Protein AF-A0A1Y2FV37-F1 (afdb_monomer_lite)

Structure (mmCIF, N/CA/C/O backbone):
data_AF-A0A1Y2FV37-F1
#
_entry.id   AF-A0A1Y2FV37-F1
#
loop_
_atom_site.group_PDB
_atom_site.id
_atom_site.type_symbol
_atom_site.label_atom_id
_atom_site.label_alt_id
_atom_site.label_comp_id
_atom_site.label_asym_id
_atom_site.label_entity_id
_atom_site.label_seq_id
_atom_site.pdbx_PDB_ins_code
_atom_site.Cartn_x
_atom_site.Cartn_y
_atom_site.Cartn_z
_atom_site.occupancy
_atom_site.B_iso_or_equiv
_atom_site.auth_seq_id
_atom_site.auth_comp_id
_atom_site.auth_asym_id
_atom_site.auth_atom_id
_atom_site.pdbx_PDB_model_num
ATOM 1 N N . PRO A 1 1 ? -18.369 5.354 -6.904 1.00 41.50 1 PRO A N 1
ATOM 2 C CA . PRO A 1 1 ? -16.961 5.101 -7.298 1.00 41.50 1 PRO A CA 1
ATOM 3 C C . PRO A 1 1 ? -16.175 6.421 -7.321 1.00 41.50 1 PRO A C 1
ATOM 5 O O . PRO A 1 1 ? -16.495 7.297 -8.111 1.00 41.50 1 PRO A O 1
ATOM 8 N N . THR A 1 2 ? -15.204 6.597 -6.424 1.00 39.50 2 THR A N 1
ATOM 9 C CA . THR A 1 2 ? -14.431 7.843 -6.209 1.00 39.50 2 THR A CA 1
ATOM 10 C C . THR A 1 2 ? -13.476 8.224 -7.351 1.00 39.50 2 THR A C 1
ATOM 12 O O . THR A 1 2 ? -12.748 9.200 -7.228 1.00 39.50 2 THR A O 1
ATOM 15 N N . GLY A 1 3 ? -13.470 7.491 -8.471 1.00 51.66 3 GLY A N 1
ATOM 16 C CA . GLY A 1 3 ? -12.595 7.769 -9.618 1.00 51.66 3 GLY A CA 1
ATOM 17 C C . GLY A 1 3 ? -11.120 7.422 -9.386 1.00 51.66 3 GLY A C 1
ATOM 18 O O . GLY A 1 3 ? -10.282 7.730 -10.227 1.00 51.66 3 GLY A O 1
ATOM 19 N N . GLU A 1 4 ? -10.800 6.776 -8.264 1.00 72.88 4 GLU A N 1
ATOM 20 C CA . GLU A 1 4 ? -9.465 6.267 -7.968 1.00 72.88 4 GLU A CA 1
ATOM 21 C C . GLU A 1 4 ? -9.354 4.817 -8.450 1.00 72.88 4 GLU A C 1
ATOM 23 O O . GLU A 1 4 ? -10.168 3.966 -8.088 1.00 72.88 4 GLU A O 1
ATOM 28 N N . TYR A 1 5 ? -8.351 4.544 -9.282 1.00 84.75 5 TYR A N 1
ATOM 29 C CA . TYR A 1 5 ? -8.081 3.221 -9.843 1.00 84.75 5 TYR A CA 1
ATOM 30 C C . TYR A 1 5 ? -6.769 2.674 -9.273 1.00 84.75 5 TYR A C 1
ATOM 32 O O . TYR A 1 5 ? -5.868 3.437 -8.922 1.00 84.75 5 TYR A O 1
ATOM 40 N N . VAL A 1 6 ? -6.670 1.347 -9.192 1.00 90.56 6 VAL A N 1
ATOM 41 C CA . VAL A 1 6 ? -5.433 0.620 -8.880 1.00 90.56 6 VAL A CA 1
ATOM 42 C C . VAL A 1 6 ? -4.873 0.103 -10.200 1.00 90.56 6 VAL A C 1
ATOM 44 O O . VAL A 1 6 ? -5.543 -0.662 -10.897 1.00 90.56 6 VAL A O 1
ATOM 47 N N . SER A 1 7 ? -3.662 0.524 -10.553 1.00 91.94 7 SER A N 1
ATOM 48 C CA . SER A 1 7 ? -3.034 0.157 -11.824 1.00 91.94 7 SER A CA 1
ATOM 49 C C . SER A 1 7 ? -2.270 -1.162 -11.722 1.00 91.94 7 SER A C 1
ATOM 51 O O . SER A 1 7 ? -1.353 -1.292 -10.914 1.00 91.94 7 SER A O 1
ATOM 53 N N . CYS A 1 8 ? -2.598 -2.121 -12.592 1.00 93.25 8 CYS A N 1
ATOM 54 C CA . CYS A 1 8 ? -1.794 -3.322 -12.824 1.00 93.25 8 CYS A CA 1
ATOM 55 C C . CYS A 1 8 ? -0.886 -3.095 -14.035 1.00 93.25 8 CYS A C 1
ATOM 57 O O . CYS A 1 8 ? -1.376 -2.871 -15.144 1.00 93.25 8 CYS A O 1
ATOM 59 N N . VAL A 1 9 ? 0.433 -3.119 -13.830 1.00 94.44 9 VAL A N 1
ATOM 60 C CA . VAL A 1 9 ? 1.399 -2.719 -14.861 1.00 94.44 9 VAL A CA 1
ATOM 61 C C . VAL A 1 9 ? 2.213 -3.917 -15.328 1.00 94.44 9 VAL A C 1
ATOM 63 O O . VAL A 1 9 ? 2.993 -4.486 -14.567 1.00 94.44 9 VAL A O 1
ATOM 66 N N . LEU A 1 10 ? 2.060 -4.290 -16.598 1.00 95.31 10 LEU A N 1
ATOM 67 C CA . LEU A 1 10 ? 2.883 -5.318 -17.230 1.00 95.31 10 LEU A CA 1
ATOM 68 C C . LEU A 1 10 ? 4.195 -4.700 -17.732 1.00 95.31 10 LEU A C 1
ATOM 70 O O . LEU A 1 10 ? 4.188 -3.823 -18.594 1.00 95.31 10 LEU A O 1
ATOM 74 N N . TRP A 1 11 ? 5.327 -5.178 -17.219 1.00 94.44 11 TRP A N 1
ATOM 75 C CA . TRP A 1 11 ? 6.660 -4.733 -17.624 1.00 94.44 11 TRP A CA 1
ATOM 76 C C . TRP A 1 11 ? 7.632 -5.912 -17.625 1.00 94.44 11 TRP A C 1
ATOM 78 O O . TRP A 1 11 ? 7.667 -6.681 -16.671 1.00 94.44 11 TRP A O 1
ATOM 88 N N . ARG A 1 12 ? 8.413 -6.085 -18.703 1.00 91.38 12 ARG A N 1
ATOM 89 C CA . ARG A 1 12 ? 9.360 -7.213 -18.871 1.00 91.38 12 ARG A CA 1
ATOM 90 C C . ARG A 1 12 ? 8.741 -8.586 -18.540 1.00 91.38 12 ARG A C 1
ATOM 92 O O . ARG A 1 12 ? 9.364 -9.413 -17.885 1.00 91.38 12 ARG A O 1
ATOM 99 N N . ASN A 1 13 ? 7.510 -8.809 -19.007 1.00 92.69 13 ASN A N 1
ATOM 100 C CA . ASN A 1 13 ? 6.735 -10.037 -18.797 1.00 92.69 13 ASN A CA 1
ATOM 101 C C . ASN A 1 13 ? 6.390 -10.359 -17.324 1.00 92.69 13 ASN A C 1
ATOM 103 O O . ASN A 1 13 ? 6.078 -11.501 -16.998 1.00 92.69 13 ASN A O 1
ATOM 107 N N . LEU A 1 14 ? 6.428 -9.359 -16.438 1.00 94.75 14 LEU A N 1
ATOM 108 C CA . LEU A 1 14 ? 6.002 -9.465 -15.042 1.00 94.75 14 LEU A CA 1
ATOM 109 C C . LEU A 1 14 ? 4.974 -8.379 -14.707 1.00 94.75 14 LEU A C 1
ATOM 111 O O . LEU A 1 14 ? 5.058 -7.244 -15.188 1.00 94.75 14 LEU A O 1
ATOM 115 N N . PHE A 1 15 ? 4.007 -8.724 -13.860 1.00 96.44 15 PHE A N 1
ATOM 116 C CA . PHE A 1 15 ? 3.021 -7.775 -13.348 1.00 96.44 15 PHE A CA 1
ATOM 117 C C . PHE A 1 15 ? 3.551 -7.054 -12.116 1.00 96.44 15 PHE A C 1
ATOM 119 O O . PHE A 1 15 ? 4.073 -7.675 -11.189 1.00 96.44 15 PHE A O 1
ATOM 126 N N . HIS A 1 16 ? 3.372 -5.740 -12.106 1.00 96.31 16 HIS A N 1
ATOM 127 C CA . HIS A 1 16 ? 3.869 -4.844 -11.081 1.00 96.31 16 HIS A CA 1
ATOM 128 C C . HIS A 1 16 ? 2.742 -3.998 -10.493 1.00 96.31 16 HIS A C 1
ATOM 130 O O . HIS A 1 16 ? 1.771 -3.663 -11.176 1.00 96.31 16 HIS A O 1
ATOM 136 N N . ILE A 1 17 ? 2.925 -3.615 -9.233 1.00 96.50 17 ILE A N 1
ATOM 137 C CA . ILE A 1 17 ? 2.080 -2.679 -8.500 1.00 96.50 17 ILE A CA 1
ATOM 138 C C . ILE A 1 17 ? 2.957 -1.637 -7.801 1.00 96.50 17 ILE A C 1
ATOM 140 O O . ILE A 1 17 ? 4.041 -1.934 -7.286 1.00 96.50 17 ILE A O 1
ATOM 144 N N . THR A 1 18 ? 2.509 -0.384 -7.801 1.00 95.38 18 THR A N 1
ATOM 145 C CA . THR A 1 18 ? 3.228 0.693 -7.114 1.00 95.38 18 THR A CA 1
ATOM 146 C C . THR A 1 18 ? 2.883 0.724 -5.630 1.00 95.38 18 THR A C 1
ATOM 148 O O . THR A 1 18 ? 1.781 0.362 -5.225 1.00 95.38 18 THR A O 1
ATOM 151 N N . GLY A 1 19 ? 3.798 1.231 -4.799 1.00 94.00 19 GLY A N 1
ATOM 152 C CA . GLY A 1 19 ? 3.498 1.458 -3.381 1.00 94.00 19 GLY A CA 1
ATOM 153 C C . GLY A 1 19 ? 2.276 2.363 -3.169 1.00 94.00 19 GLY A C 1
ATOM 154 O O . GLY A 1 19 ? 1.488 2.131 -2.258 1.00 94.00 19 GLY A O 1
ATOM 155 N N . THR A 1 20 ? 2.070 3.350 -4.046 1.00 92.31 20 THR A N 1
ATOM 156 C CA . THR A 1 20 ? 0.887 4.220 -4.018 1.00 92.31 20 THR A CA 1
ATOM 157 C C . THR A 1 20 ? -0.403 3.439 -4.272 1.00 92.31 20 THR A C 1
ATOM 159 O O . THR A 1 20 ? -1.389 3.645 -3.568 1.00 92.31 20 THR A O 1
ATOM 162 N N . ASP A 1 21 ? -0.401 2.513 -5.227 1.00 94.12 21 ASP A N 1
ATOM 163 C CA . ASP A 1 21 ? -1.562 1.670 -5.522 1.00 94.12 21 ASP A CA 1
ATOM 164 C C . ASP A 1 21 ? -1.844 0.650 -4.409 1.00 94.12 21 ASP A C 1
ATOM 166 O O . ASP A 1 21 ? -3.007 0.399 -4.090 1.00 94.12 21 ASP A O 1
ATOM 170 N N . ILE A 1 22 ? -0.803 0.136 -3.742 1.00 95.12 22 ILE A N 1
ATOM 171 C CA . ILE A 1 22 ? -0.959 -0.700 -2.540 1.00 95.12 22 ILE A CA 1
ATOM 172 C C . ILE A 1 22 ? -1.653 0.091 -1.424 1.00 95.12 22 ILE A C 1
ATOM 174 O O . ILE A 1 22 ? -2.623 -0.399 -0.843 1.00 95.12 22 ILE A O 1
ATOM 178 N N . VAL A 1 23 ? -1.199 1.320 -1.145 1.00 94.81 23 VAL A N 1
ATOM 179 C CA . VAL A 1 23 ? -1.834 2.204 -0.152 1.00 94.81 23 VAL A CA 1
ATOM 180 C C . VAL A 1 23 ? -3.301 2.438 -0.504 1.00 94.81 23 VAL A C 1
ATOM 182 O O . VAL A 1 23 ? -4.152 2.298 0.369 1.00 94.81 23 VAL A O 1
ATOM 185 N N . ARG A 1 24 ? -3.625 2.755 -1.765 1.00 92.56 24 ARG A N 1
ATOM 186 C CA . ARG A 1 24 ? -5.019 2.943 -2.210 1.00 92.56 24 ARG A CA 1
ATOM 187 C C . ARG A 1 24 ? -5.868 1.699 -1.958 1.00 92.56 24 ARG A C 1
ATOM 189 O O . ARG A 1 24 ? -6.956 1.809 -1.396 1.00 92.56 24 ARG A O 1
ATOM 196 N N . GLY A 1 25 ? -5.354 0.521 -2.317 1.00 93.94 25 GLY A N 1
ATOM 197 C CA . GLY A 1 25 ? -6.037 -0.750 -2.082 1.00 93.94 25 GLY A CA 1
ATOM 198 C C . GLY A 1 25 ? -6.312 -1.006 -0.598 1.00 93.94 25 GLY A C 1
ATOM 199 O O . GLY A 1 25 ? -7.413 -1.421 -0.235 1.00 93.94 25 GLY A O 1
ATOM 200 N N . LEU A 1 26 ? -5.349 -0.706 0.276 1.00 95.19 26 LEU A N 1
ATOM 201 C CA . LEU A 1 26 ? -5.527 -0.840 1.723 1.00 95.19 26 LEU A CA 1
ATOM 202 C C . LEU A 1 26 ? -6.501 0.199 2.283 1.00 95.19 26 LEU A C 1
ATOM 204 O O . LEU A 1 26 ? -7.394 -0.175 3.034 1.00 95.19 26 LEU A O 1
ATOM 208 N N . THR A 1 27 ? -6.404 1.466 1.880 1.00 94.56 27 THR A N 1
ATOM 209 C CA . THR A 1 27 ? -7.351 2.521 2.280 1.00 94.56 27 THR A CA 1
ATOM 210 C C . THR A 1 27 ? -8.787 2.138 1.928 1.00 94.56 27 THR A C 1
ATOM 212 O O . THR A 1 27 ? -9.678 2.251 2.772 1.00 94.56 27 THR A O 1
ATOM 215 N N . TYR A 1 28 ? -9.007 1.611 0.719 1.00 93.69 28 TYR A N 1
ATOM 216 C CA . TYR A 1 28 ? -10.311 1.097 0.306 1.00 93.69 28 TYR A CA 1
ATOM 217 C C . TYR A 1 28 ? -10.778 -0.060 1.196 1.00 93.69 28 TYR A C 1
ATOM 219 O O . TYR A 1 28 ? -11.921 -0.061 1.647 1.00 93.69 28 TYR A O 1
ATOM 227 N N . ARG A 1 29 ? -9.900 -1.023 1.505 1.00 94.38 29 ARG A N 1
ATOM 228 C CA . ARG A 1 29 ? -10.229 -2.140 2.406 1.00 94.38 29 ARG A CA 1
ATOM 229 C C . ARG A 1 29 ? -10.597 -1.665 3.810 1.00 94.38 29 ARG A C 1
ATOM 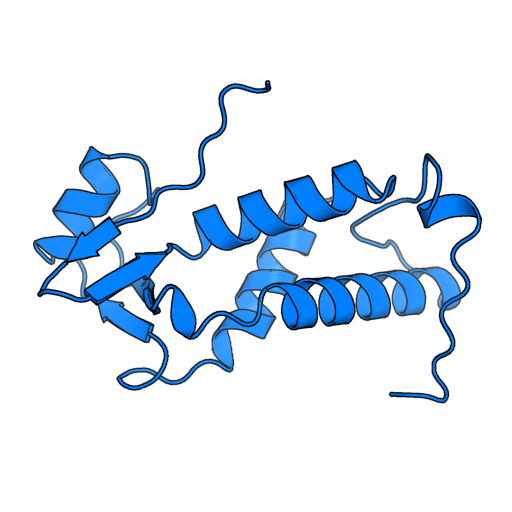231 O O . ARG A 1 29 ? -11.578 -2.148 4.359 1.00 94.38 29 ARG A O 1
ATOM 238 N N . PHE A 1 30 ? -9.880 -0.690 4.366 1.00 95.12 30 PHE A N 1
ATOM 239 C CA . PHE A 1 30 ? -10.213 -0.071 5.654 1.00 95.12 30 PHE A CA 1
ATOM 240 C C . PHE A 1 30 ? -11.575 0.626 5.621 1.00 95.12 30 PHE A C 1
ATOM 242 O O . PHE A 1 30 ? -12.377 0.467 6.540 1.00 95.12 30 PHE A O 1
ATOM 249 N N . GLN A 1 31 ? -11.876 1.347 4.542 1.00 93.12 31 GLN A N 1
ATOM 250 C CA . GLN A 1 31 ? -13.191 1.951 4.353 1.00 93.12 31 GLN A CA 1
ATOM 251 C C . GLN A 1 31 ? -14.298 0.890 4.253 1.00 93.12 31 GLN A C 1
ATOM 253 O O . GLN A 1 31 ? -15.318 1.024 4.925 1.00 93.12 31 GLN A O 1
ATOM 258 N N . ALA A 1 32 ? -14.090 -0.167 3.465 1.00 92.50 32 ALA A N 1
ATOM 259 C CA . ALA A 1 32 ? -15.039 -1.269 3.302 1.00 92.50 32 ALA A CA 1
ATOM 260 C C . ALA A 1 32 ? -15.236 -2.078 4.595 1.00 92.50 32 ALA A C 1
ATOM 262 O O . ALA A 1 32 ? -16.331 -2.559 4.858 1.00 92.50 32 ALA A O 1
ATOM 263 N N . PHE A 1 33 ? -14.199 -2.176 5.429 1.00 93.31 33 PHE A N 1
ATOM 264 C CA . PHE A 1 33 ? -14.262 -2.769 6.763 1.00 93.31 33 PHE A CA 1
ATOM 265 C C . PHE A 1 33 ? -15.048 -1.906 7.771 1.00 93.31 33 PHE A C 1
ATOM 267 O O . PHE A 1 33 ? -15.320 -2.352 8.880 1.00 93.31 33 PHE A O 1
ATOM 274 N N . GLY A 1 34 ? -15.417 -0.670 7.416 1.00 93.56 34 GLY A N 1
ATOM 275 C CA . GLY A 1 34 ? -16.107 0.259 8.314 1.00 93.56 34 GLY A CA 1
ATOM 276 C C . GLY A 1 34 ? -15.162 1.058 9.215 1.00 93.56 34 GLY A C 1
ATOM 277 O O . GLY A 1 34 ? -15.597 1.637 10.212 1.00 93.56 34 GLY A O 1
ATOM 278 N N . ARG A 1 35 ? -13.868 1.116 8.872 1.00 95.06 35 ARG A N 1
ATOM 279 C CA . ARG A 1 35 ? -12.812 1.777 9.649 1.00 95.06 35 ARG A CA 1
ATOM 280 C C . ARG A 1 35 ? -12.005 2.779 8.802 1.00 95.06 35 ARG A C 1
ATOM 282 O O . ARG A 1 35 ? -10.827 2.543 8.538 1.00 95.06 35 ARG A O 1
ATOM 289 N N . PRO A 1 36 ? -12.603 3.886 8.324 1.00 94.38 36 PRO A N 1
ATOM 290 C CA . PRO A 1 36 ? -11.944 4.822 7.415 1.00 94.38 36 PRO A CA 1
ATOM 291 C C . PRO A 1 36 ? -10.644 5.404 7.987 1.00 94.38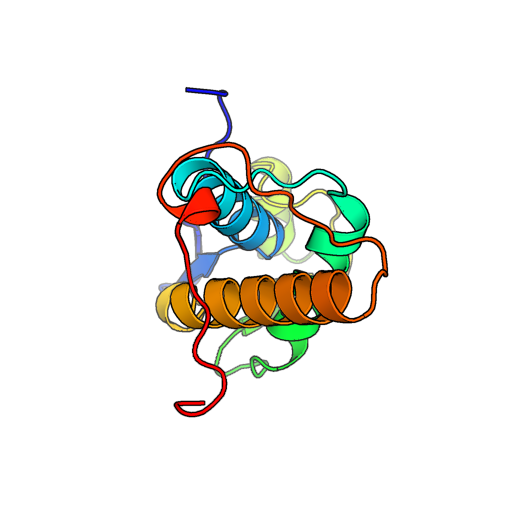 36 PRO A C 1
ATOM 293 O O . PRO A 1 36 ? -10.537 5.709 9.180 1.00 94.38 36 PRO A O 1
ATOM 296 N N . VAL A 1 37 ? -9.672 5.618 7.096 1.00 94.69 37 VAL A N 1
ATOM 297 C CA . VAL A 1 37 ? -8.396 6.276 7.403 1.00 94.69 37 VAL A CA 1
ATOM 298 C C . VAL A 1 37 ? -8.648 7.761 7.685 1.00 94.69 37 VAL A C 1
ATOM 300 O O . VAL A 1 37 ? -9.167 8.485 6.839 1.00 94.69 37 VAL A O 1
ATOM 303 N N . ARG A 1 38 ? -8.278 8.225 8.882 1.00 93.31 38 ARG A N 1
ATOM 304 C CA . ARG A 1 38 ? -8.381 9.631 9.313 1.00 93.31 38 ARG A CA 1
ATOM 305 C C . ARG A 1 38 ? -7.068 10.382 9.128 1.00 93.31 38 ARG A C 1
ATOM 307 O O . ARG A 1 38 ? -7.079 11.542 8.730 1.00 93.31 38 ARG A O 1
ATOM 314 N N . ASN A 1 39 ? -5.940 9.710 9.357 1.00 93.56 39 ASN A N 1
ATOM 315 C CA . ASN A 1 39 ? -4.607 10.286 9.202 1.00 93.56 39 ASN A CA 1
ATOM 316 C C . ASN A 1 39 ? -3.857 9.604 8.048 1.00 93.56 39 ASN A C 1
ATOM 318 O O . ASN A 1 39 ? -3.080 8.671 8.256 1.00 93.56 39 ASN A O 1
ATOM 322 N N . ILE A 1 40 ? -4.107 10.084 6.824 1.00 91.69 40 ILE A N 1
ATOM 323 C CA . ILE A 1 40 ? -3.584 9.490 5.580 1.00 91.69 40 ILE A CA 1
ATOM 324 C C . ILE A 1 40 ? -2.052 9.454 5.570 1.00 91.69 40 ILE A C 1
ATOM 326 O O . ILE A 1 40 ? -1.478 8.429 5.225 1.00 91.69 40 ILE A O 1
ATOM 330 N N . LYS A 1 41 ? -1.379 10.530 6.002 1.00 92.81 41 LYS A N 1
ATOM 331 C CA . LYS A 1 41 ? 0.094 10.607 5.982 1.00 92.81 41 LYS A CA 1
ATOM 332 C C . LYS A 1 41 ? 0.735 9.542 6.872 1.00 92.81 41 LYS A C 1
ATOM 334 O O . LYS A 1 41 ? 1.593 8.790 6.427 1.00 92.81 41 LYS A O 1
ATOM 339 N N . LYS A 1 42 ? 0.282 9.438 8.123 1.00 93.44 42 LYS A N 1
ATOM 340 C CA . LYS A 1 42 ? 0.812 8.463 9.088 1.00 93.44 42 LYS A CA 1
ATOM 341 C C . LYS A 1 42 ? 0.425 7.025 8.713 1.00 93.44 42 LYS A C 1
ATOM 343 O O . LYS A 1 42 ? 1.171 6.093 9.011 1.00 93.44 42 LYS A O 1
ATOM 348 N N . PHE A 1 43 ? -0.721 6.839 8.052 1.00 94.62 43 PHE A N 1
ATOM 349 C CA . PHE A 1 43 ? -1.114 5.553 7.472 1.00 94.62 43 PHE A CA 1
ATOM 350 C C . PHE A 1 43 ? -0.163 5.144 6.340 1.00 94.62 43 PHE A C 1
ATOM 352 O O . PHE A 1 43 ? 0.418 4.063 6.394 1.00 94.62 43 PHE A O 1
ATOM 359 N N . GLU A 1 44 ? 0.068 6.038 5.374 1.00 94.44 44 GLU A N 1
ATOM 360 C CA . GLU A 1 44 ? 1.022 5.863 4.275 1.00 94.44 44 GLU A CA 1
ATOM 361 C C . GLU A 1 44 ? 2.422 5.508 4.785 1.00 94.44 44 GLU A C 1
ATOM 363 O O . GLU A 1 44 ? 2.991 4.506 4.359 1.00 94.44 44 GLU A O 1
ATOM 368 N N . GLU A 1 45 ? 2.958 6.270 5.742 1.00 94.25 45 GLU A N 1
ATOM 369 C CA . GLU A 1 45 ? 4.255 5.995 6.376 1.00 94.25 45 GLU A CA 1
ATOM 370 C C . GLU A 1 45 ? 4.319 4.590 6.988 1.00 94.25 45 GLU A C 1
ATOM 372 O O . GLU A 1 45 ? 5.324 3.891 6.846 1.00 94.25 45 GLU A O 1
ATOM 377 N N . GLY A 1 46 ? 3.234 4.160 7.638 1.00 95.06 46 GLY A N 1
ATOM 378 C CA . GLY A 1 46 ? 3.102 2.821 8.197 1.00 95.06 46 GLY A CA 1
ATOM 379 C C . GLY A 1 46 ? 3.166 1.732 7.129 1.00 95.06 46 GLY A C 1
ATOM 380 O O . GLY A 1 46 ? 3.976 0.818 7.246 1.00 95.06 46 GLY A O 1
ATOM 381 N N . ILE A 1 47 ? 2.368 1.854 6.068 1.00 96.31 47 ILE A N 1
ATOM 382 C CA . ILE A 1 47 ? 2.355 0.880 4.969 1.00 96.31 47 ILE A CA 1
ATOM 383 C C . ILE A 1 47 ? 3.704 0.855 4.245 1.00 96.31 47 ILE A C 1
ATOM 385 O O . ILE A 1 47 ? 4.250 -0.216 3.985 1.00 96.31 47 ILE A O 1
ATOM 389 N N . PHE A 1 48 ? 4.295 2.018 3.958 1.00 95.25 48 PHE A N 1
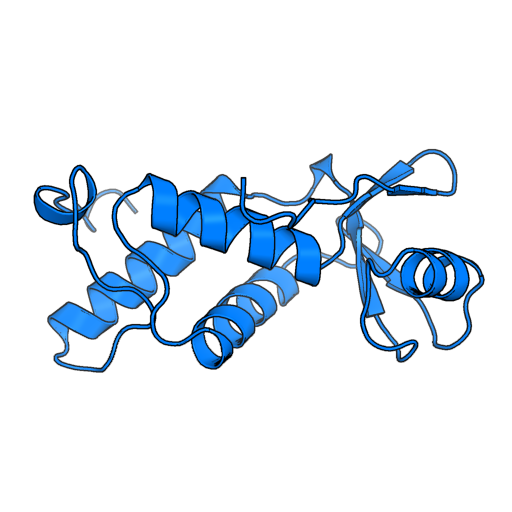ATOM 390 C CA . PHE A 1 48 ? 5.628 2.079 3.361 1.00 95.25 48 PHE A CA 1
ATOM 391 C C . PHE A 1 48 ? 6.686 1.460 4.269 1.00 95.25 48 PHE A C 1
ATOM 393 O O . PHE A 1 48 ? 7.617 0.837 3.760 1.00 95.25 48 PHE A O 1
ATOM 400 N N . SER A 1 49 ? 6.540 1.585 5.591 1.00 94.69 49 SER A N 1
ATOM 401 C CA . SER A 1 49 ? 7.411 0.906 6.542 1.00 94.69 49 SER A CA 1
ATOM 402 C C . SER A 1 49 ? 7.348 -0.609 6.381 1.00 94.69 49 SER A C 1
ATOM 404 O O . SER A 1 49 ? 8.403 -1.233 6.287 1.00 94.69 49 SER A O 1
ATOM 406 N N . ASP A 1 50 ? 6.147 -1.175 6.289 1.00 94.50 50 ASP A N 1
ATOM 407 C CA . ASP A 1 50 ? 5.930 -2.620 6.165 1.00 94.50 50 ASP A CA 1
ATOM 408 C C . ASP A 1 50 ? 6.433 -3.153 4.814 1.00 94.50 50 ASP A C 1
ATOM 410 O O . ASP A 1 50 ? 7.115 -4.177 4.738 1.00 94.50 50 ASP A O 1
ATOM 414 N N . LEU A 1 51 ? 6.217 -2.389 3.741 1.00 95.06 51 LEU A N 1
ATOM 415 C CA . LEU A 1 51 ? 6.700 -2.702 2.393 1.00 95.06 51 LEU A CA 1
ATOM 416 C C . LEU A 1 51 ? 8.234 -2.709 2.263 1.00 95.06 51 LEU A C 1
ATOM 418 O O . LEU A 1 51 ? 8.779 -3.240 1.284 1.00 95.06 51 LEU A O 1
ATOM 422 N N . ARG A 1 52 ? 8.977 -2.152 3.229 1.00 92.94 52 ARG A N 1
ATOM 423 C CA . ARG A 1 52 ? 10.446 -2.262 3.240 1.00 92.94 52 ARG A CA 1
ATOM 424 C C . ARG A 1 52 ? 10.915 -3.704 3.409 1.00 92.94 52 ARG A C 1
ATOM 426 O O . ARG A 1 52 ? 11.963 -4.023 2.854 1.00 92.94 52 ARG A O 1
ATOM 433 N N . ASN A 1 53 ? 10.128 -4.557 4.067 1.00 91.38 53 ASN A N 1
ATOM 434 C CA . ASN A 1 53 ? 10.480 -5.952 4.348 1.00 91.38 53 ASN A CA 1
ATOM 435 C C . ASN A 1 53 ? 10.544 -6.837 3.089 1.00 91.38 53 ASN A C 1
ATOM 437 O O . ASN A 1 53 ? 11.241 -7.849 3.088 1.00 91.38 53 ASN A O 1
ATOM 441 N N . LEU A 1 54 ? 9.861 -6.447 2.007 1.00 93.00 54 LEU A N 1
ATOM 442 C CA . LEU A 1 54 ? 9.889 -7.160 0.726 1.00 93.00 54 LEU A CA 1
ATOM 443 C C . LEU A 1 54 ? 11.276 -7.046 0.064 1.00 93.00 54 LEU A C 1
ATOM 445 O O . LEU A 1 54 ? 11.846 -5.959 0.003 1.00 93.00 54 LEU A O 1
ATOM 449 N N . LYS A 1 55 ? 11.866 -8.129 -0.435 1.00 91.88 55 LYS A N 1
ATOM 450 C CA . LYS A 1 55 ? 13.253 -8.124 -0.929 1.00 91.88 55 LYS A CA 1
ATOM 451 C C . LYS A 1 55 ? 13.357 -7.602 -2.362 1.00 91.88 55 LYS A C 1
ATOM 453 O O . LYS A 1 55 ? 12.572 -7.964 -3.236 1.00 91.88 55 LYS A O 1
ATOM 458 N N . ASN A 1 56 ? 14.383 -6.794 -2.630 1.00 89.94 56 ASN A N 1
ATOM 459 C CA . ASN A 1 56 ? 14.710 -6.380 -3.998 1.00 89.94 56 ASN A CA 1
ATOM 460 C C . ASN A 1 56 ? 15.196 -7.597 -4.805 1.00 89.94 56 ASN A C 1
ATOM 462 O O . ASN A 1 56 ? 15.979 -8.397 -4.300 1.00 89.94 56 ASN A O 1
ATOM 466 N N . GLY A 1 57 ? 14.746 -7.732 -6.049 1.00 86.69 57 GLY A N 1
ATOM 467 C CA . GLY A 1 57 ? 15.039 -8.862 -6.932 1.00 86.69 57 GLY A CA 1
ATOM 468 C C . GLY A 1 57 ? 14.100 -10.058 -6.753 1.00 86.69 57 GLY A C 1
ATOM 469 O O . GLY A 1 57 ? 13.862 -10.768 -7.726 1.00 86.69 57 GLY A O 1
ATOM 470 N N . THR A 1 58 ? 13.519 -10.247 -5.563 1.00 90.81 58 THR A N 1
ATOM 471 C CA . THR A 1 58 ? 12.586 -11.355 -5.274 1.00 90.81 58 THR A CA 1
ATOM 472 C C . THR A 1 58 ? 11.132 -10.898 -5.248 1.00 90.81 58 THR A C 1
ATOM 474 O O . THR A 1 58 ? 10.297 -11.510 -5.900 1.00 90.81 58 THR A O 1
ATOM 477 N N . ASP A 1 59 ? 10.841 -9.805 -4.544 1.00 93.75 59 ASP A N 1
ATOM 478 C CA . ASP A 1 59 ? 9.477 -9.309 -4.316 1.00 93.75 59 ASP A CA 1
ATOM 479 C C . ASP A 1 59 ? 9.220 -7.953 -4.986 1.00 93.75 59 ASP A C 1
ATOM 481 O O . ASP A 1 59 ? 8.080 -7.509 -5.128 1.00 93.75 59 ASP A O 1
ATOM 485 N N . ALA A 1 60 ? 10.294 -7.257 -5.355 1.00 94.94 60 ALA A N 1
ATOM 486 C CA . ALA A 1 60 ? 10.246 -5.922 -5.923 1.00 94.94 60 ALA A CA 1
ATOM 487 C C . ALA A 1 60 ? 11.449 -5.648 -6.829 1.00 94.94 60 ALA A C 1
ATOM 489 O O . ALA A 1 60 ? 12.549 -6.143 -6.579 1.00 94.94 60 ALA A O 1
ATOM 490 N N . SER A 1 61 ? 11.275 -4.785 -7.825 1.00 94.06 61 SER A N 1
ATOM 491 C CA . SER A 1 61 ? 12.373 -4.150 -8.545 1.00 94.06 61 SER A CA 1
ATOM 492 C C . SER A 1 61 ? 12.713 -2.800 -7.909 1.00 94.06 61 SER A C 1
ATOM 494 O O . SER A 1 61 ? 11.843 -2.046 -7.462 1.00 94.06 61 SER A O 1
ATOM 496 N N . LEU A 1 62 ? 14.009 -2.500 -7.831 1.00 95.00 62 LEU A N 1
ATOM 497 C CA . LEU A 1 62 ? 14.492 -1.193 -7.406 1.00 95.00 62 LEU A CA 1
ATOM 498 C C . LEU A 1 62 ? 14.901 -0.416 -8.653 1.00 95.00 62 LEU A C 1
ATOM 500 O O . LEU A 1 62 ? 15.936 -0.696 -9.253 1.00 95.00 62 LEU A O 1
ATOM 504 N N . GLU A 1 63 ? 14.067 0.535 -9.045 1.00 95.12 63 GLU A N 1
ATOM 505 C CA . GLU A 1 63 ? 14.241 1.311 -10.264 1.00 95.12 63 GLU A CA 1
ATOM 506 C C . GLU A 1 63 ? 14.991 2.610 -9.978 1.00 95.12 63 GLU A C 1
ATOM 508 O O . GLU A 1 63 ? 14.628 3.384 -9.083 1.00 95.12 63 GLU A O 1
ATOM 513 N N . GLU A 1 64 ? 16.039 2.856 -10.760 1.00 94.75 64 GLU A N 1
ATOM 514 C CA . GLU A 1 64 ? 16.813 4.092 -10.690 1.00 94.75 64 GLU A CA 1
ATOM 515 C C . GLU A 1 64 ? 16.047 5.277 -11.301 1.00 94.75 64 GLU A C 1
ATOM 517 O O . GLU A 1 64 ? 15.181 5.088 -12.164 1.00 94.75 64 GLU A O 1
ATOM 522 N N . PRO A 1 65 ? 16.356 6.521 -10.885 1.00 94.62 65 PRO A N 1
ATOM 523 C CA . PRO A 1 65 ? 15.758 7.706 -11.482 1.00 94.62 65 PRO A CA 1
ATOM 524 C C . PRO A 1 65 ? 15.890 7.713 -13.009 1.00 94.62 65 PRO A C 1
ATOM 526 O O . PRO A 1 65 ? 16.938 7.351 -13.543 1.00 94.62 65 PRO A O 1
ATOM 529 N N . LYS A 1 66 ? 14.850 8.195 -13.702 1.00 90.31 66 LYS A N 1
ATOM 530 C CA . LYS A 1 66 ? 14.790 8.276 -15.178 1.00 90.31 66 LYS A CA 1
ATOM 531 C C . LYS A 1 66 ? 14.863 6.919 -15.902 1.00 90.31 66 LYS A C 1
ATOM 533 O O . LYS A 1 66 ? 15.205 6.878 -17.082 1.00 90.31 66 LYS A O 1
ATOM 538 N N . SER A 1 67 ? 14.572 5.800 -15.228 1.00 95.25 67 SER A N 1
ATOM 539 C CA . SER A 1 67 ? 14.415 4.522 -15.929 1.00 95.25 67 SER A CA 1
ATOM 540 C C . SER A 1 67 ? 13.184 4.562 -16.845 1.00 95.25 67 SER A C 1
ATOM 542 O O . SER A 1 67 ? 12.176 5.194 -16.521 1.00 95.25 67 SER A O 1
ATOM 544 N N . ALA A 1 68 ? 13.232 3.843 -17.971 1.00 95.56 68 ALA A N 1
ATOM 545 C CA . ALA A 1 68 ? 12.097 3.753 -18.896 1.00 95.56 68 ALA A CA 1
ATOM 546 C C . ALA A 1 68 ? 10.827 3.213 -18.213 1.00 95.56 68 ALA A C 1
ATOM 548 O O . ALA A 1 68 ? 9.710 3.557 -18.600 1.00 95.56 68 ALA A O 1
ATOM 549 N N . PHE A 1 69 ? 10.998 2.392 -17.172 1.00 95.31 69 PHE A N 1
ATOM 550 C CA . PHE A 1 69 ? 9.878 1.894 -16.390 1.00 95.31 69 PHE A CA 1
ATOM 551 C C . PHE A 1 69 ? 9.257 3.001 -15.531 1.00 95.31 69 PHE A C 1
ATOM 553 O O . PHE A 1 69 ? 8.040 3.173 -15.542 1.00 95.31 69 PHE A O 1
ATOM 560 N N . LEU A 1 70 ? 10.069 3.812 -14.843 1.00 94.81 70 LEU A N 1
ATOM 561 C CA . LEU A 1 70 ? 9.554 4.955 -14.081 1.00 94.81 70 LEU A CA 1
ATOM 562 C C . LEU A 1 70 ? 8.941 6.027 -14.979 1.00 94.81 70 LEU A C 1
ATOM 564 O O . LEU A 1 70 ? 7.955 6.644 -14.585 1.00 94.81 70 LEU A O 1
ATOM 568 N N . ASP A 1 71 ? 9.471 6.231 -16.183 1.00 94.88 71 ASP A N 1
ATOM 569 C CA . ASP A 1 71 ? 8.848 7.095 -17.189 1.00 94.88 71 ASP A CA 1
ATOM 570 C C . ASP A 1 71 ? 7.444 6.602 -17.558 1.00 94.88 71 ASP A C 1
ATOM 572 O O . ASP A 1 71 ? 6.503 7.398 -17.593 1.00 94.88 71 ASP A O 1
ATOM 576 N N . LEU A 1 72 ? 7.278 5.295 -17.792 1.00 94.31 72 LEU A N 1
ATOM 577 C CA . LEU A 1 72 ? 5.973 4.686 -18.062 1.00 94.31 72 LEU A CA 1
ATOM 578 C C . LEU A 1 72 ? 5.010 4.893 -16.885 1.00 94.31 72 LEU A C 1
ATOM 580 O O . LEU A 1 72 ? 3.882 5.344 -17.087 1.00 94.31 72 LEU A O 1
ATOM 584 N N . LEU A 1 73 ? 5.449 4.591 -15.662 1.00 93.50 73 LEU A N 1
ATOM 585 C CA . LEU A 1 73 ? 4.625 4.723 -14.458 1.00 93.50 73 LEU A CA 1
ATOM 586 C C . LEU A 1 73 ? 4.224 6.178 -14.191 1.00 93.50 73 LEU A C 1
ATOM 588 O O . LEU A 1 73 ? 3.086 6.441 -13.803 1.00 93.50 73 LEU A O 1
ATOM 592 N N . TYR A 1 74 ? 5.136 7.125 -14.412 1.00 92.62 74 TYR A N 1
ATOM 593 C CA . TYR A 1 74 ? 4.882 8.548 -14.209 1.00 92.62 74 TYR A CA 1
ATOM 594 C C . TYR A 1 74 ? 3.892 9.097 -15.241 1.00 92.62 74 TYR A C 1
ATOM 596 O O . TYR A 1 74 ? 2.919 9.747 -14.868 1.00 92.62 74 TYR A O 1
ATOM 604 N N . LYS A 1 75 ? 4.065 8.760 -16.529 1.00 92.75 75 LYS A N 1
ATOM 605 C CA . LYS A 1 75 ? 3.134 9.154 -17.605 1.00 92.75 75 LYS A CA 1
ATOM 606 C C . LYS A 1 75 ? 1.708 8.649 -17.376 1.00 92.75 75 LYS A C 1
ATOM 608 O O . LYS A 1 75 ? 0.759 9.310 -17.781 1.00 92.75 75 LYS A O 1
ATOM 613 N N . ASN A 1 76 ? 1.563 7.502 -16.714 1.00 90.31 76 ASN A N 1
ATOM 614 C CA . ASN A 1 76 ? 0.272 6.899 -16.386 1.00 90.31 76 ASN A CA 1
ATOM 615 C C . ASN A 1 76 ? -0.209 7.228 -14.960 1.00 90.31 76 ASN A C 1
ATOM 617 O O . ASN A 1 76 ? -1.091 6.546 -14.444 1.00 90.31 76 ASN A O 1
ATOM 621 N N . ASN A 1 77 ? 0.365 8.239 -14.294 1.00 89.31 77 ASN A N 1
ATOM 622 C CA . ASN A 1 77 ? -0.017 8.681 -12.944 1.00 89.31 77 ASN A CA 1
ATOM 623 C C . ASN A 1 77 ? 0.019 7.581 -11.859 1.00 89.31 77 ASN A C 1
ATOM 625 O O . ASN A 1 77 ? -0.617 7.708 -10.808 1.00 89.31 77 ASN A O 1
ATOM 629 N N . CYS A 1 78 ? 0.779 6.506 -12.084 1.00 89.31 78 CYS A N 1
ATOM 630 C CA . CYS A 1 78 ? 0.948 5.421 -11.115 1.00 89.31 78 CYS A CA 1
ATOM 631 C C . CYS A 1 78 ? 1.916 5.831 -9.992 1.00 89.31 78 CYS A C 1
ATOM 633 O O . CYS A 1 78 ? 1.796 5.375 -8.860 1.00 89.31 78 CYS A O 1
ATOM 635 N N . ILE A 1 79 ? 2.855 6.738 -10.285 1.00 90.25 79 ILE A N 1
ATOM 636 C CA . ILE A 1 79 ? 3.789 7.327 -9.316 1.00 90.25 79 ILE A CA 1
ATOM 637 C C . ILE A 1 79 ? 3.785 8.854 -9.422 1.00 90.25 79 ILE A C 1
ATOM 639 O O . ILE A 1 79 ? 3.554 9.412 -10.490 1.00 90.25 79 ILE A O 1
ATOM 643 N N . ARG A 1 80 ? 4.084 9.540 -8.311 1.00 87.62 80 ARG A N 1
ATOM 644 C CA . ARG A 1 80 ? 4.107 11.018 -8.246 1.00 87.62 80 ARG A CA 1
ATOM 645 C C . ARG A 1 80 ? 5.474 11.640 -8.521 1.00 87.62 80 ARG A C 1
ATOM 647 O O . ARG A 1 80 ? 5.573 12.845 -8.709 1.00 87.62 80 ARG A O 1
ATOM 654 N N . THR A 1 81 ? 6.543 10.848 -8.476 1.00 89.94 81 THR A N 1
ATOM 655 C CA . THR A 1 81 ? 7.914 11.327 -8.688 1.00 89.94 81 THR A CA 1
ATOM 656 C C . THR A 1 81 ? 8.712 10.287 -9.455 1.00 89.94 81 THR A C 1
ATOM 658 O O . THR A 1 81 ? 8.431 9.099 -9.344 1.00 89.94 81 THR A O 1
ATOM 661 N N . GLN A 1 82 ? 9.749 10.729 -10.161 1.00 90.75 82 GLN A N 1
ATOM 662 C CA . GLN A 1 82 ? 10.688 9.859 -10.877 1.00 90.75 82 GLN A CA 1
ATOM 663 C C . GLN A 1 82 ? 12.025 9.719 -10.140 1.00 90.75 82 GLN A C 1
ATOM 665 O O . GLN A 1 82 ? 13.076 9.523 -10.750 1.00 90.75 82 GLN A O 1
ATOM 670 N N . LYS A 1 83 ? 12.003 9.885 -8.812 1.00 93.31 83 LYS A N 1
ATOM 671 C CA . LYS A 1 83 ? 13.143 9.530 -7.960 1.00 93.31 83 LYS A CA 1
ATOM 672 C C . LYS A 1 83 ? 13.309 8.012 -7.951 1.00 93.31 83 LYS A C 1
ATOM 674 O O . LYS A 1 83 ? 12.484 7.294 -8.498 1.00 93.31 83 LYS A O 1
ATOM 679 N N . LYS A 1 84 ? 14.347 7.519 -7.283 1.00 94.31 84 LYS A N 1
ATOM 680 C CA . LYS A 1 84 ? 14.519 6.086 -7.045 1.00 94.31 84 LYS A CA 1
ATOM 681 C C . LYS A 1 84 ? 13.251 5.520 -6.399 1.00 94.31 84 LYS A C 1
ATOM 683 O O . LYS A 1 84 ? 12.800 6.053 -5.383 1.00 94.31 84 LYS A O 1
ATOM 688 N N . GLN A 1 85 ? 12.654 4.504 -7.013 1.00 94.00 85 GLN A N 1
ATOM 689 C CA . GLN A 1 85 ? 11.405 3.896 -6.550 1.00 94.00 85 GLN A CA 1
ATOM 690 C C . GLN A 1 85 ? 11.582 2.392 -6.411 1.00 94.00 85 GLN A C 1
ATOM 692 O O . GLN A 1 85 ? 12.227 1.741 -7.229 1.00 94.00 85 GLN A O 1
ATOM 697 N N . LYS A 1 86 ? 10.956 1.839 -5.377 1.00 94.81 86 LYS A N 1
ATOM 698 C CA . LYS A 1 86 ? 10.766 0.401 -5.245 1.00 94.81 86 LYS A CA 1
ATOM 699 C C . LYS A 1 86 ? 9.390 0.061 -5.807 1.00 94.81 86 LYS A C 1
ATOM 701 O O . LYS A 1 86 ? 8.388 0.575 -5.312 1.00 94.81 86 LYS A O 1
ATOM 706 N N . VAL A 1 87 ? 9.357 -0.754 -6.853 1.00 95.38 87 VAL A N 1
ATOM 707 C CA . VAL A 1 87 ? 8.131 -1.197 -7.521 1.00 95.38 87 VAL A CA 1
ATOM 708 C C . VAL A 1 87 ? 7.953 -2.681 -7.234 1.00 95.38 87 VAL A C 1
ATOM 710 O O . VAL A 1 87 ? 8.899 -3.448 -7.359 1.00 95.38 87 VAL A O 1
ATOM 713 N N . PHE A 1 88 ? 6.768 -3.098 -6.805 1.00 97.06 88 PHE A N 1
ATOM 714 C CA . PHE A 1 88 ? 6.553 -4.442 -6.269 1.00 97.06 88 PHE A CA 1
ATOM 715 C C . PHE A 1 88 ? 6.002 -5.370 -7.341 1.00 97.06 88 PHE A C 1
ATOM 717 O O . PHE A 1 88 ? 5.233 -4.932 -8.196 1.00 97.06 88 PHE A O 1
ATOM 724 N N . TYR A 1 89 ? 6.354 -6.652 -7.285 1.00 96.38 89 TYR A N 1
ATOM 725 C CA . TYR A 1 89 ? 5.691 -7.656 -8.106 1.00 96.38 89 TYR A CA 1
ATOM 726 C C . TYR A 1 89 ? 4.298 -7.915 -7.551 1.00 96.38 89 TYR A C 1
ATOM 728 O O . TYR A 1 89 ? 4.129 -8.131 -6.352 1.00 96.38 89 TYR A O 1
ATOM 736 N N . TRP A 1 90 ? 3.296 -7.907 -8.427 1.00 94.94 90 TRP A N 1
ATOM 737 C CA . TRP A 1 90 ? 1.888 -7.987 -8.038 1.00 94.94 90 TRP A CA 1
ATOM 738 C C . TRP A 1 90 ? 1.592 -9.204 -7.148 1.00 94.94 90 TRP A C 1
ATOM 740 O O . TRP A 1 90 ? 0.891 -9.098 -6.149 1.00 94.94 90 TRP A O 1
ATOM 750 N N . PHE A 1 91 ? 2.174 -10.356 -7.483 1.00 93.56 91 PHE A N 1
ATOM 751 C CA . PHE A 1 91 ? 1.981 -11.619 -6.766 1.00 93.56 91 PHE A CA 1
ATOM 752 C C . PHE A 1 91 ? 2.768 -11.725 -5.450 1.00 93.56 91 PHE A C 1
ATOM 754 O O . PHE A 1 91 ? 2.472 -12.603 -4.646 1.00 93.56 91 PHE A O 1
ATOM 761 N N . SER A 1 92 ? 3.757 -10.857 -5.220 1.00 94.12 92 SER A N 1
ATOM 762 C CA . SER A 1 92 ? 4.603 -10.892 -4.020 1.00 94.12 92 SER A CA 1
ATOM 763 C C . SER A 1 92 ? 4.085 -10.007 -2.888 1.00 94.12 92 SER A C 1
ATOM 765 O O . SER A 1 92 ? 4.611 -10.075 -1.781 1.00 94.12 92 SER A O 1
ATOM 767 N N . VAL A 1 93 ? 3.088 -9.151 -3.135 1.00 95.06 93 VAL A N 1
ATOM 768 C CA . VAL A 1 93 ? 2.562 -8.231 -2.116 1.00 95.06 93 VAL A CA 1
ATOM 769 C C . VAL A 1 93 ? 1.525 -8.947 -1.240 1.00 95.06 93 VAL A C 1
ATOM 771 O O . VAL A 1 93 ? 0.437 -9.270 -1.722 1.00 95.06 93 VAL A O 1
ATOM 774 N N . PRO A 1 94 ? 1.784 -9.148 0.067 1.00 94.88 94 PRO A N 1
ATOM 775 C CA . PRO A 1 94 ? 0.849 -9.829 0.952 1.00 94.88 94 PRO A CA 1
ATOM 776 C C . PRO A 1 94 ? -0.217 -8.844 1.462 1.00 94.88 94 PRO A C 1
ATOM 778 O O . PRO A 1 94 ? -0.177 -8.394 2.607 1.00 94.88 94 PRO A O 1
ATOM 781 N N . HIS A 1 95 ? -1.172 -8.477 0.602 1.00 94.38 95 HIS A N 1
ATOM 782 C CA . HIS A 1 95 ? -2.187 -7.451 0.890 1.00 94.38 95 HIS A CA 1
ATOM 783 C C . HIS A 1 95 ? -2.983 -7.701 2.179 1.00 94.38 95 HIS A C 1
ATOM 785 O O . HIS A 1 95 ? -3.255 -6.759 2.922 1.00 94.38 95 HIS A O 1
ATOM 791 N N . ASP A 1 96 ? -3.348 -8.953 2.456 1.00 94.06 96 ASP A N 1
ATOM 792 C CA . ASP A 1 96 ? -4.093 -9.309 3.667 1.00 94.06 96 ASP A CA 1
ATOM 793 C C . A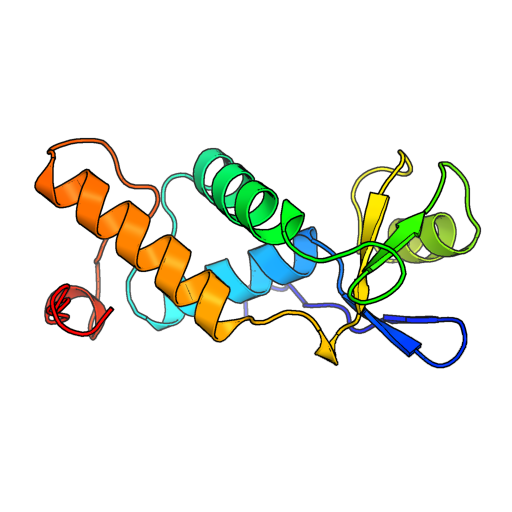SP A 1 96 ? -3.226 -9.137 4.918 1.00 94.06 96 ASP A C 1
ATOM 795 O O . ASP A 1 96 ? -3.676 -8.566 5.909 1.00 94.06 96 ASP A O 1
ATOM 799 N N . ARG A 1 97 ? -1.949 -9.536 4.851 1.00 93.75 97 ARG A N 1
ATOM 800 C CA . ARG A 1 97 ? -1.006 -9.354 5.959 1.00 93.75 97 ARG A CA 1
ATOM 801 C C . ARG A 1 97 ? -0.760 -7.875 6.246 1.00 93.75 97 ARG A C 1
ATOM 803 O O . ARG A 1 97 ? -0.834 -7.474 7.398 1.00 93.75 97 ARG A O 1
ATOM 810 N N . LEU A 1 98 ? -0.559 -7.060 5.207 1.00 95.94 98 LEU A N 1
ATOM 811 C CA . LEU A 1 98 ? -0.403 -5.608 5.350 1.00 95.94 98 LEU A CA 1
ATOM 812 C C . LEU A 1 98 ? -1.630 -4.959 6.002 1.00 95.94 98 LEU A C 1
ATOM 814 O O . LEU A 1 98 ? -1.489 -4.057 6.824 1.00 95.94 98 LEU A O 1
ATOM 818 N N . PHE A 1 99 ? -2.834 -5.417 5.650 1.00 95.31 99 PHE A N 1
ATOM 819 C CA . PHE A 1 99 ? -4.064 -4.951 6.282 1.00 95.31 99 PHE A CA 1
ATOM 820 C C . PHE A 1 99 ? -4.110 -5.317 7.772 1.00 95.31 99 PHE A C 1
ATOM 822 O O . PHE A 1 99 ? -4.372 -4.446 8.600 1.00 95.31 99 PHE A O 1
ATOM 829 N N . LEU A 1 100 ? -3.820 -6.577 8.114 1.00 93.81 100 LEU A N 1
ATOM 830 C CA . LEU A 1 100 ? -3.817 -7.057 9.498 1.00 93.81 100 LEU A CA 1
ATOM 831 C C . LEU A 1 100 ? -2.764 -6.345 10.353 1.00 93.81 100 LEU A C 1
ATOM 833 O O . LEU A 1 100 ? -3.098 -5.865 11.432 1.00 93.81 100 LEU A O 1
ATOM 837 N N . ASP A 1 101 ? -1.535 -6.200 9.855 1.00 93.75 101 ASP A N 1
ATOM 838 C CA . ASP A 1 101 ? -0.451 -5.513 10.568 1.00 93.75 101 ASP A CA 1
ATOM 839 C C . ASP A 1 101 ? -0.796 -4.029 10.815 1.00 93.75 101 ASP A C 1
ATOM 841 O O . ASP A 1 101 ? -0.531 -3.481 11.891 1.00 93.75 101 ASP A O 1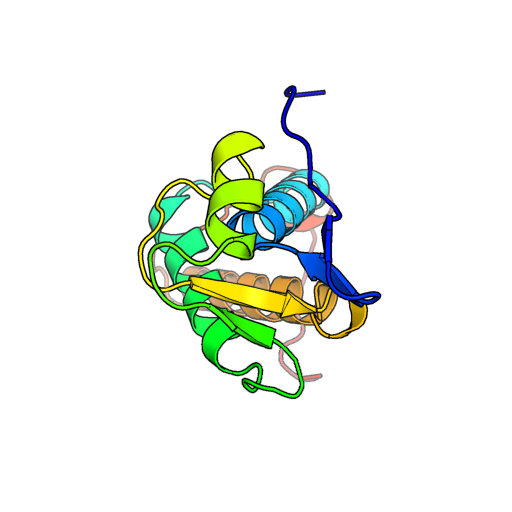
ATOM 845 N N . ALA A 1 102 ? -1.430 -3.365 9.840 1.00 94.69 102 ALA A N 1
ATOM 846 C CA . ALA A 1 102 ? -1.904 -1.991 9.994 1.00 94.69 102 ALA A CA 1
ATOM 847 C C . ALA A 1 102 ? -3.057 -1.884 11.007 1.00 94.69 102 ALA A C 1
ATOM 849 O O . ALA A 1 102 ? -3.070 -0.962 11.827 1.00 94.69 102 ALA A O 1
ATOM 850 N N . LEU A 1 103 ? -4.000 -2.832 10.980 1.00 94.06 103 LEU A N 1
ATOM 851 C CA . LEU A 1 103 ? -5.134 -2.875 11.900 1.00 94.06 103 LEU A CA 1
ATOM 852 C C . LEU A 1 103 ? -4.667 -3.133 13.335 1.00 94.06 103 LEU A C 1
ATOM 854 O O . LEU A 1 103 ? -5.034 -2.389 14.241 1.00 94.06 103 LEU A O 1
ATOM 858 N N . GLU A 1 104 ? -3.810 -4.131 13.545 1.00 92.44 104 GLU A N 1
ATOM 859 C CA . GLU A 1 104 ? -3.247 -4.458 14.854 1.00 92.44 104 GLU A CA 1
ATOM 860 C C . GLU A 1 104 ? -2.502 -3.260 15.456 1.00 92.44 104 GLU A C 1
ATOM 862 O O . GLU A 1 104 ? -2.663 -2.944 16.638 1.00 92.44 104 GLU A O 1
ATOM 867 N N . ARG A 1 105 ? -1.717 -2.547 14.640 1.00 92.62 105 ARG A N 1
ATOM 868 C CA . ARG A 1 105 ? -1.007 -1.335 15.063 1.00 92.62 105 ARG A CA 1
ATOM 869 C C . ARG A 1 105 ? -1.963 -0.246 15.536 1.00 92.62 105 ARG A C 1
ATOM 871 O O . ARG A 1 105 ? -1.690 0.395 16.550 1.00 92.62 105 ARG A O 1
ATOM 878 N N . ASP A 1 106 ? -3.059 -0.025 14.820 1.00 92.25 106 ASP A N 1
ATOM 879 C CA . ASP A 1 106 ? -4.046 0.977 15.212 1.00 92.25 106 ASP A CA 1
ATOM 880 C C . ASP A 1 106 ? -4.833 0.570 16.458 1.00 92.25 106 ASP A C 1
ATOM 882 O O . ASP A 1 106 ? -5.022 1.402 17.342 1.00 92.25 106 ASP A O 1
ATOM 886 N N . LEU A 1 107 ? -5.182 -0.708 16.608 1.00 91.19 107 LEU A N 1
ATOM 887 C CA . LEU A 1 107 ? -5.830 -1.211 17.821 1.00 91.19 107 LEU A CA 1
ATOM 888 C C . LEU A 1 107 ? -4.908 -1.138 19.044 1.00 91.19 107 LEU A C 1
ATOM 890 O O . LEU A 1 107 ? -5.350 -0.783 20.137 1.00 91.19 107 LEU A O 1
ATOM 894 N N . LYS A 1 108 ? -3.609 -1.415 18.876 1.00 90.56 108 LYS A N 1
ATOM 895 C CA . LYS A 1 108 ? -2.599 -1.202 19.925 1.00 90.56 108 LYS A CA 1
ATOM 896 C C . LYS A 1 108 ? -2.532 0.270 20.337 1.00 90.56 108 LYS A C 1
ATOM 898 O O . LYS A 1 108 ? -2.509 0.558 21.531 1.00 90.56 108 LYS A O 1
ATOM 903 N N . ARG A 1 109 ? -2.558 1.200 19.375 1.00 89.75 109 ARG A N 1
ATOM 904 C CA . ARG A 1 109 ? -2.571 2.647 19.654 1.00 89.75 109 ARG A CA 1
ATOM 905 C C . ARG A 1 109 ? -3.809 3.077 20.436 1.00 89.75 109 ARG A C 1
ATOM 907 O O . ARG A 1 109 ? -3.647 3.802 21.414 1.00 89.75 109 ARG A O 1
ATOM 914 N N . GLU A 1 110 ? -4.991 2.586 20.061 1.00 89.25 110 GLU A N 1
ATOM 915 C CA . GLU A 1 110 ? -6.250 2.868 20.769 1.00 89.25 110 GLU A CA 1
ATOM 916 C C . GLU A 1 110 ? -6.226 2.356 22.209 1.00 89.25 110 GLU A C 1
ATOM 918 O O . GLU A 1 110 ? -6.561 3.101 23.127 1.00 89.25 110 GLU A O 1
ATOM 923 N N . ARG A 1 111 ? -5.743 1.126 22.433 1.00 87.50 111 ARG A N 1
ATOM 924 C CA . ARG A 1 111 ? -5.581 0.558 23.785 1.00 87.50 111 ARG A CA 1
ATOM 925 C C . ARG A 1 111 ? -4.622 1.372 24.656 1.00 87.50 111 ARG A C 1
ATOM 927 O O . ARG A 1 111 ? -4.814 1.452 25.863 1.00 87.50 111 ARG A O 1
ATOM 934 N N . MET A 1 112 ? -3.601 1.975 24.051 1.00 89.50 112 MET A N 1
ATOM 935 C CA . MET A 1 112 ? -2.638 2.846 24.733 1.00 89.50 112 MET A CA 1
ATOM 936 C C . MET A 1 112 ? -3.118 4.301 24.874 1.00 89.50 112 MET A C 1
ATOM 938 O O . MET A 1 112 ? -2.365 5.134 25.372 1.00 89.50 112 MET A O 1
ATOM 942 N N . GLY A 1 113 ? -4.329 4.638 24.413 1.00 86.56 113 GLY A N 1
ATOM 943 C CA . GLY A 1 113 ? -4.848 6.011 24.435 1.00 86.56 113 GLY A CA 1
ATOM 944 C C . GLY A 1 113 ? -4.115 6.973 23.491 1.00 86.56 113 GLY A C 1
ATOM 945 O O . GLY A 1 113 ? -4.177 8.186 23.670 1.00 86.56 113 GLY A O 1
ATOM 946 N N . THR A 1 114 ? -3.396 6.448 22.497 1.00 88.62 114 THR A N 1
ATOM 947 C CA . THR A 1 114 ? -2.666 7.240 21.497 1.00 88.62 114 THR A CA 1
ATOM 948 C C . THR A 1 114 ? -3.448 7.332 20.190 1.00 88.62 114 THR A C 1
ATOM 950 O O . THR A 1 114 ? -4.227 6.445 19.850 1.00 88.62 114 THR A O 1
ATOM 953 N N . GLU A 1 115 ? -3.220 8.398 19.423 1.00 87.31 115 GLU A N 1
ATOM 954 C CA . GLU A 1 115 ? -3.945 8.642 18.174 1.00 87.31 115 GLU A CA 1
ATOM 955 C C . GLU A 1 115 ? -3.630 7.581 17.093 1.00 87.31 115 GLU A C 1
ATOM 957 O O . GLU A 1 115 ? -2.498 7.487 16.577 1.00 87.31 115 GLU A O 1
ATOM 962 N N . SER A 1 116 ? -4.651 6.787 16.751 1.00 92.06 116 SER A N 1
ATOM 963 C CA . SER A 1 116 ? -4.671 5.811 15.656 1.00 92.06 116 SER A CA 1
ATOM 964 C C . SER A 1 116 ? -4.799 6.492 14.287 1.00 92.06 116 SER A C 1
ATOM 966 O O . SER A 1 116 ? -5.159 7.663 14.170 1.00 92.06 116 SER A O 1
ATOM 968 N N . THR A 1 117 ? -4.455 5.779 13.212 1.00 93.19 117 THR A N 1
ATOM 969 C CA . THR A 1 117 ? -4.588 6.304 11.841 1.00 93.19 117 THR A CA 1
ATOM 970 C C . THR A 1 117 ? -5.971 6.102 11.236 1.00 93.19 117 THR A C 1
ATOM 972 O O . THR A 1 117 ? -6.344 6.819 10.306 1.00 93.19 117 THR A O 1
ATOM 975 N N . THR A 1 118 ? -6.739 5.159 11.772 1.00 93.81 118 THR A N 1
ATOM 976 C CA . THR A 1 118 ? -8.065 4.734 11.320 1.00 93.81 118 THR A CA 1
ATOM 977 C C . THR A 1 118 ? -9.024 4.701 12.505 1.00 93.81 118 THR A C 1
ATOM 979 O O . THR A 1 118 ? -8.610 4.394 13.622 1.00 93.81 118 THR A O 1
ATOM 982 N N . ALA A 1 119 ? -10.305 4.981 12.269 1.00 92.88 119 ALA A N 1
ATOM 983 C CA . ALA A 1 119 ? -11.327 5.001 13.318 1.00 92.88 119 ALA A CA 1
ATOM 984 C C . ALA A 1 119 ? -12.530 4.155 12.906 1.00 92.88 119 ALA A C 1
ATOM 986 O O . ALA A 1 119 ? -12.983 4.273 11.769 1.00 92.88 119 ALA A O 1
ATOM 987 N N . ALA A 1 120 ? -13.046 3.320 13.809 1.00 93.31 120 ALA A N 1
ATOM 988 C CA . ALA A 1 120 ? -14.233 2.511 13.542 1.00 93.31 120 ALA A CA 1
ATOM 989 C C . ALA A 1 120 ? -15.481 3.404 13.505 1.00 93.31 120 ALA A C 1
ATOM 991 O O . ALA A 1 120 ? -15.722 4.176 14.431 1.00 93.31 120 ALA A O 1
ATOM 992 N N . VAL A 1 121 ? -16.250 3.331 12.417 1.00 94.19 121 VAL A N 1
ATOM 993 C CA . VAL A 1 121 ? -17.478 4.127 12.222 1.00 94.19 121 VAL A CA 1
ATOM 994 C C . VAL A 1 121 ? -18.678 3.290 11.791 1.00 94.19 121 VAL A C 1
ATOM 996 O O . VAL A 1 121 ? -19.803 3.769 11.881 1.00 94.19 121 VAL A O 1
ATOM 999 N N . ALA A 1 122 ? -18.450 2.076 11.289 1.00 91.56 122 ALA A N 1
ATOM 1000 C CA . ALA A 1 122 ? -19.488 1.179 10.798 1.00 91.56 122 ALA A CA 1
ATOM 1001 C C . ALA A 1 122 ? -19.111 -0.284 11.055 1.00 91.56 122 ALA A C 1
ATOM 1003 O O . ALA A 1 122 ? -17.954 -0.602 11.334 1.00 91.56 122 ALA A O 1
ATOM 1004 N N . GLU A 1 123 ? -20.090 -1.176 10.941 1.00 89.50 123 GLU A N 1
ATOM 1005 C CA . GLU A 1 123 ? -19.848 -2.618 10.974 1.00 89.50 123 GLU A CA 1
ATOM 1006 C C . GLU A 1 123 ? -19.074 -3.084 9.726 1.00 89.50 123 GLU A C 1
ATOM 1008 O O . GLU A 1 123 ? -19.288 -2.532 8.642 1.00 89.50 123 GLU A O 1
ATOM 1013 N N . PRO A 1 124 ? -18.200 -4.103 9.838 1.00 90.62 124 PRO A N 1
ATOM 1014 C CA . PRO A 1 124 ? -17.901 -4.896 11.041 1.00 90.62 124 PRO A CA 1
ATOM 1015 C C . PRO A 1 124 ? -16.896 -4.262 12.024 1.00 90.62 124 PRO A C 1
ATOM 1017 O O . PRO A 1 124 ? -16.639 -4.831 13.080 1.00 90.62 124 PRO A O 1
ATOM 1020 N N . ALA A 1 125 ? -16.294 -3.108 11.720 1.00 91.12 125 ALA A N 1
ATOM 1021 C CA . ALA A 1 125 ? -15.235 -2.540 12.562 1.00 91.12 125 ALA A CA 1
ATOM 1022 C C . ALA A 1 125 ? -15.669 -2.159 13.986 1.00 91.12 125 ALA A C 1
ATOM 1024 O O . ALA A 1 125 ? -14.820 -2.141 14.875 1.00 91.12 125 ALA A O 1
ATOM 1025 N N . LEU A 1 126 ? -16.945 -1.824 14.203 1.00 87.88 126 LEU A N 1
ATOM 1026 C CA . LEU A 1 126 ? -17.470 -1.466 15.527 1.00 87.88 126 LEU A CA 1
ATOM 1027 C C . LEU A 1 126 ? -17.566 -2.678 16.463 1.00 87.88 126 LEU A C 1
ATOM 1029 O O . LEU A 1 126 ? -17.213 -2.566 17.635 1.00 87.88 126 LEU A O 1
ATOM 1033 N N . SER A 1 127 ? -18.011 -3.828 15.949 1.00 87.62 127 SER A N 1
ATOM 1034 C CA . SER A 1 127 ? -18.131 -5.076 16.714 1.00 87.62 127 SER A CA 1
ATOM 1035 C C . SER A 1 127 ? -16.871 -5.948 16.686 1.00 87.62 127 SER A C 1
ATOM 1037 O O . SER A 1 127 ? -16.813 -6.976 17.362 1.00 87.62 127 SER A O 1
ATOM 1039 N N . PHE A 1 128 ? -15.846 -5.555 15.923 1.00 89.19 128 PHE A N 1
ATOM 1040 C CA . PHE A 1 128 ? -14.621 -6.329 15.781 1.00 89.19 128 PHE A CA 1
ATOM 1041 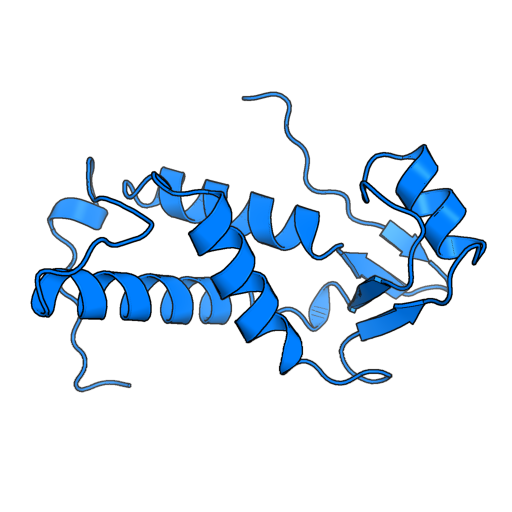C C . PHE A 1 128 ? -13.844 -6.434 17.098 1.00 89.19 128 PHE A C 1
ATOM 1043 O O . PHE A 1 128 ? -13.337 -5.447 17.635 1.00 89.19 128 PHE A O 1
ATOM 1050 N N . VAL A 1 129 ? -13.670 -7.667 17.573 1.00 80.88 129 VAL A N 1
ATOM 1051 C CA . VAL A 1 129 ? -12.826 -7.981 18.727 1.00 80.88 129 VAL A CA 1
ATOM 1052 C C . VAL A 1 129 ? -11.538 -8.621 18.231 1.00 80.88 129 VAL A C 1
ATOM 1054 O O . VAL A 1 129 ? -11.534 -9.739 17.722 1.00 80.88 129 VAL A O 1
ATOM 1057 N N . PHE A 1 130 ? -10.427 -7.905 18.393 1.00 78.94 130 PHE A N 1
ATOM 1058 C CA . PHE A 1 130 ? -9.111 -8.431 18.051 1.00 78.94 130 PHE A CA 1
ATOM 1059 C C . PHE A 1 130 ? -8.564 -9.319 19.167 1.00 78.94 130 PHE A C 1
ATOM 1061 O O . PHE A 1 130 ? -8.148 -8.818 20.224 1.00 78.94 130 PHE A O 1
ATOM 1068 N N . ASP A 1 131 ? -8.534 -10.623 18.901 1.00 77.94 131 ASP A N 1
ATOM 1069 C CA . ASP A 1 131 ? -7.866 -11.612 19.737 1.00 77.94 131 ASP A CA 1
ATOM 1070 C C . ASP A 1 131 ? -6.359 -11.630 19.443 1.00 77.94 131 ASP A C 1
ATOM 1072 O O . ASP A 1 131 ? -5.883 -12.251 18.496 1.00 77.94 131 ASP A O 1
ATOM 1076 N N . ALA A 1 132 ? -5.596 -10.932 20.284 1.00 65.81 132 ALA A N 1
ATOM 1077 C CA . ALA A 1 132 ? -4.143 -10.859 20.160 1.00 65.81 132 ALA A CA 1
ATOM 1078 C C . ALA A 1 132 ? -3.433 -12.173 20.542 1.00 65.81 132 ALA A C 1
ATOM 1080 O O . ALA A 1 132 ? -2.221 -12.268 20.371 1.00 65.81 132 ALA A O 1
ATOM 1081 N N . THR A 1 133 ? -4.148 -13.172 21.077 1.00 65.19 133 THR A N 1
ATOM 1082 C CA . THR A 1 133 ? -3.545 -14.435 21.538 1.00 65.19 133 THR A CA 1
ATOM 1083 C C . THR A 1 133 ? -3.301 -15.446 20.417 1.00 65.19 133 THR A C 1
ATOM 1085 O O . THR A 1 133 ? -2.592 -16.424 20.632 1.00 65.19 133 THR A O 1
ATOM 1088 N N . GLN A 1 134 ? -3.829 -15.194 19.215 1.00 56.97 134 GLN A N 1
ATOM 1089 C CA . GLN A 1 134 ? -3.689 -16.068 18.041 1.00 56.97 134 GLN A CA 1
ATOM 1090 C C . GLN A 1 134 ? -2.634 -15.581 17.026 1.00 56.97 134 GLN A C 1
ATOM 1092 O O . GLN A 1 134 ? -2.646 -16.026 15.879 1.00 56.97 134 GLN A O 1
ATOM 1097 N N . SER A 1 135 ? -1.757 -14.647 17.422 1.00 48.62 135 SER A N 1
ATOM 1098 C CA . SER A 1 135 ? -0.769 -14.001 16.530 1.00 48.62 135 SER A CA 1
ATOM 1099 C C . SER A 1 135 ? 0.608 -14.647 16.595 1.00 48.62 135 SER A C 1
ATOM 1101 O O . SER A 1 135 ? 1.056 -14.937 17.727 1.00 48.62 135 SER A O 1
#

Foldseek 3Di:
DPPDDFDFDQDPNFTWGFLVSLLVVLQVVCVVQQWHFPASVVLSVLLVVVVVPQDDPHFWDWDAAPDPVLVVCVVVVRDDDRHTGTIGGPVNDPSVVSNVVLVVVQVVCVVVVHDGRIGHHDPPSVVDDDDPVVD

pLDDT: mean 90.45, std 9.76, range [39.5, 97.06]

Sequence (135 aa):
PTGEYVSCVLWRNLFHITGTDIVRGLTYRFQAFGRPVRNIKKFEEGIFSDLRNLKNGTDASLEEPKSAFLDLLYKNNCIRTQKKQKVFYWFSVPHDRLFLDALERDLKRERMGTESTTAAVAEPALSFVFDATQS

Secondary structure (DSSP, 8-state):
--S--PPPEEETTEEEEEHHHHHHHHHHHHHHTT--BS-HHHHHHHHHHHHTTSPBTTTEEEEPTT-HHHHHHHHTTS-S--SSEEEEEGGG--HHHHHHHHHHHHHHHHHTT---SB---STTTTT----GGG-

Organism: Protomyces lactucae-debilis (NCBI:txid2754530)

Radius of gyration: 16.15 Å; chains: 1; bounding box: 37×27×44 Å

InterPro domains:
  IPR003120 Transcription factor Ste12, N-terminal domain [PF02200] (4-134)
  IPR003120 Transcription factor Ste12, N-terminal domain [SM00424] (1-101)
  IPR052127 STE12 transcription factor [PTHR47427] (1-135)